Protein AF-A0A0A1PTT8-F1 (afdb_monomer)

Secondary structure (DSSP, 8-state):
-------HHHHHHH-TTTS-HHHHHHHHHIIIII-SSTT-S---HHHHHHSSPPPPHHHHHHHHHTTTTTSPPP-

Foldseek 3Di:
DDDDDDDLVVVLVPPPVPDDPVVNVVVSCCRPPVPPCPPVDDDQVCCVVPVDGDDDVVVVVVVVVVVCPVPDDDD

Mean predicted aligned error: 5.18 Å

pLDDT: mean 92.1, std 9.31, range [47.97, 98.5]

Structure (mmCIF, N/CA/C/O backbone):
data_AF-A0A0A1PTT8-F1
#
_entry.id   AF-A0A0A1PTT8-F1
#
loop_
_atom_site.group_PDB
_atom_site.id
_atom_site.type_symbol
_atom_site.label_atom_id
_atom_site.label_alt_id
_atom_site.label_comp_id
_atom_site.label_asym_id
_atom_site.label_entity_id
_atom_site.label_seq_id
_atom_site.pdbx_PDB_ins_code
_atom_site.Cartn_x
_atom_site.Cartn_y
_atom_site.Cartn_z
_atom_site.occupancy
_atom_site.B_iso_or_equiv
_atom_site.auth_seq_id
_atom_site.auth_comp_id
_atom_site.auth_asym_id
_atom_site.auth_atom_id
_atom_site.pdbx_PDB_model_num
ATOM 1 N N . MET A 1 1 ? 4.876 -17.474 3.595 1.00 66.12 1 MET A N 1
ATOM 2 C CA . MET A 1 1 ? 4.968 -16.607 2.404 1.00 66.12 1 MET A CA 1
ATOM 3 C C . MET A 1 1 ? 6.388 -16.074 2.354 1.00 66.12 1 MET A C 1
ATOM 5 O O . MET A 1 1 ? 6.873 -15.644 3.394 1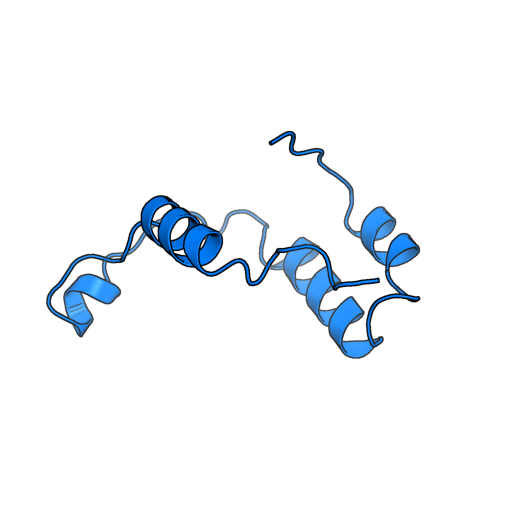.00 66.12 1 MET A O 1
ATOM 9 N N . ARG A 1 2 ? 7.081 -16.204 1.223 1.00 89.19 2 ARG A N 1
ATOM 10 C CA . ARG A 1 2 ? 8.407 -15.609 1.021 1.00 89.19 2 ARG A CA 1
ATOM 11 C C . ARG A 1 2 ? 8.198 -14.349 0.189 1.00 89.19 2 ARG A C 1
ATOM 13 O O . ARG A 1 2 ? 7.490 -14.411 -0.808 1.00 89.19 2 ARG A O 1
ATOM 20 N N . HIS A 1 3 ? 8.745 -13.236 0.653 1.00 86.69 3 HIS A N 1
ATOM 21 C CA . HIS A 1 3 ? 8.826 -11.997 -0.108 1.00 86.69 3 HIS A CA 1
ATOM 22 C C . HIS A 1 3 ? 10.243 -11.890 -0.667 1.00 86.69 3 HIS A C 1
ATOM 24 O O . HIS A 1 3 ? 11.201 -12.147 0.068 1.00 86.69 3 HIS A O 1
ATOM 30 N N . GLU A 1 4 ? 10.358 -11.538 -1.942 1.00 92.19 4 GLU A N 1
ATOM 31 C CA . GLU A 1 4 ? 11.626 -11.264 -2.613 1.00 92.19 4 GLU A CA 1
ATOM 32 C C . GLU A 1 4 ? 11.543 -9.867 -3.219 1.00 92.19 4 GLU A C 1
ATOM 34 O O . GLU A 1 4 ? 10.572 -9.535 -3.896 1.00 92.19 4 GLU A O 1
ATOM 39 N N . GLU A 1 5 ? 12.536 -9.040 -2.909 1.00 90.50 5 GLU A N 1
ATOM 40 C CA . GLU A 1 5 ? 12.618 -7.668 -3.395 1.00 90.50 5 GLU A CA 1
ATOM 41 C C . GLU A 1 5 ? 13.159 -7.651 -4.829 1.00 90.50 5 GLU A C 1
ATOM 43 O O . GLU A 1 5 ? 14.066 -8.412 -5.170 1.00 90.50 5 GLU A O 1
ATOM 48 N N . THR A 1 6 ? 12.602 -6.779 -5.666 1.00 93.19 6 THR A N 1
ATOM 49 C CA . THR A 1 6 ? 13.015 -6.576 -7.059 1.00 93.19 6 THR A CA 1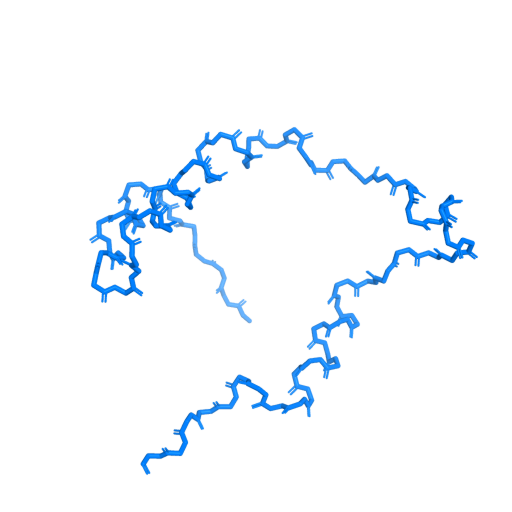
ATOM 50 C C . THR A 1 6 ? 13.013 -5.086 -7.386 1.00 93.19 6 THR A C 1
ATOM 52 O O . THR A 1 6 ? 12.329 -4.307 -6.719 1.00 93.19 6 THR A O 1
ATOM 55 N N . SER A 1 7 ? 13.767 -4.672 -8.406 1.00 93.69 7 SER A N 1
ATOM 56 C CA . SER A 1 7 ? 13.752 -3.283 -8.868 1.00 93.69 7 SER A CA 1
ATOM 57 C C . SER A 1 7 ? 12.491 -2.972 -9.680 1.00 93.69 7 SER A C 1
ATOM 59 O O . SER A 1 7 ? 11.872 -3.863 -10.268 1.00 93.69 7 SER A O 1
ATOM 61 N N . ALA A 1 8 ? 12.135 -1.686 -9.750 1.00 92.81 8 ALA A N 1
ATOM 62 C CA . ALA A 1 8 ? 11.051 -1.218 -10.609 1.00 92.81 8 ALA A CA 1
ATOM 63 C C . ALA A 1 8 ? 11.323 -1.535 -12.091 1.00 92.81 8 ALA A C 1
ATOM 65 O O . ALA A 1 8 ? 10.413 -1.980 -12.780 1.00 92.81 8 ALA A O 1
ATOM 66 N N . ASP A 1 9 ? 12.570 -1.405 -12.552 1.00 94.06 9 ASP A N 1
ATOM 67 C CA . ASP A 1 9 ? 12.954 -1.739 -13.932 1.00 94.06 9 ASP A CA 1
ATOM 68 C C . ASP A 1 9 ? 12.747 -3.228 -14.235 1.00 94.06 9 ASP A C 1
ATOM 70 O O . ASP A 1 9 ? 12.137 -3.586 -15.237 1.00 94.06 9 ASP A O 1
ATOM 74 N N . ALA A 1 10 ? 13.159 -4.112 -13.319 1.00 95.62 10 ALA A N 1
ATOM 75 C CA . ALA A 1 10 ? 12.952 -5.548 -13.489 1.00 95.62 10 ALA A CA 1
ATOM 76 C C . ALA A 1 10 ? 11.458 -5.919 -13.510 1.00 95.62 10 ALA A C 1
ATOM 78 O O . ALA A 1 10 ? 11.058 -6.853 -14.203 1.00 95.62 10 ALA A O 1
ATOM 79 N N . PHE A 1 11 ? 10.618 -5.187 -12.769 1.00 94.50 11 PHE A N 1
ATOM 80 C CA . PHE A 1 11 ? 9.165 -5.319 -12.870 1.00 94.50 11 PHE A CA 1
ATOM 81 C C . PHE A 1 11 ? 8.637 -4.792 -14.215 1.00 94.50 11 PHE A C 1
ATOM 83 O O . PHE A 1 11 ? 7.812 -5.456 -14.841 1.00 94.50 11 PHE A O 1
ATOM 90 N N . ALA A 1 12 ? 9.127 -3.636 -14.678 1.00 94.94 12 ALA A N 1
ATOM 91 C CA . ALA A 1 12 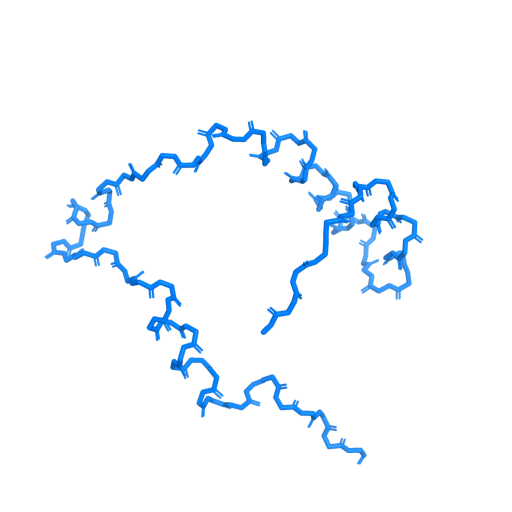? 8.733 -3.017 -15.944 1.00 94.94 12 ALA A CA 1
ATOM 92 C C . ALA A 1 12 ? 8.992 -3.934 -17.144 1.00 94.94 12 ALA A C 1
ATOM 94 O O . ALA A 1 12 ? 8.151 -4.019 -18.034 1.00 94.94 12 ALA A O 1
ATOM 95 N N . ASP A 1 13 ? 10.111 -4.657 -17.130 1.00 96.31 13 ASP A N 1
ATOM 96 C CA . ASP A 1 13 ? 10.490 -5.580 -18.199 1.00 96.31 13 ASP A CA 1
ATOM 97 C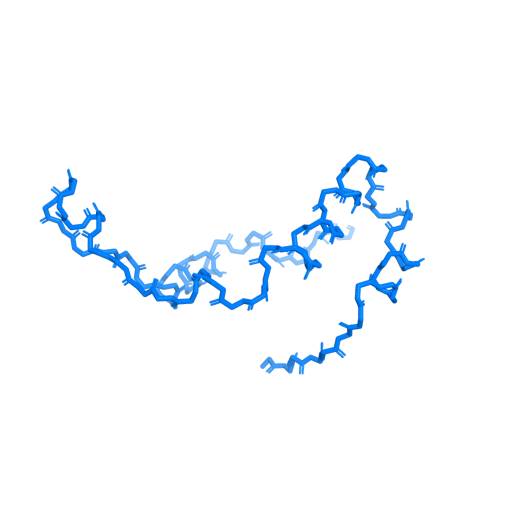 C . ASP A 1 13 ? 9.613 -6.844 -18.229 1.00 96.31 13 ASP A C 1
ATOM 99 O O . ASP A 1 13 ? 9.347 -7.399 -19.294 1.00 96.31 13 ASP A O 1
ATOM 103 N N . ALA A 1 14 ? 9.150 -7.315 -17.066 1.00 95.75 14 ALA A N 1
ATOM 104 C CA . ALA A 1 14 ? 8.452 -8.597 -16.938 1.00 95.75 14 ALA A CA 1
ATOM 105 C C . ALA A 1 14 ? 6.930 -8.522 -17.162 1.00 95.75 14 ALA A C 1
ATOM 107 O O . ALA A 1 14 ? 6.287 -9.546 -17.385 1.00 95.75 14 ALA A O 1
ATOM 108 N N . MET A 1 15 ? 6.331 -7.337 -17.048 1.00 96.44 15 MET A N 1
ATOM 109 C CA . MET A 1 15 ? 4.875 -7.149 -17.019 1.00 96.44 15 MET A CA 1
ATOM 110 C C . MET A 1 15 ? 4.152 -6.716 -18.316 1.00 96.44 15 MET A C 1
ATOM 112 O O . MET A 1 15 ? 2.918 -6.783 -18.294 1.00 96.44 15 MET A O 1
ATOM 116 N N . PRO A 1 16 ? 4.791 -6.319 -19.442 1.00 96.06 16 PRO A N 1
ATOM 117 C CA . PRO A 1 16 ? 4.065 -5.829 -20.623 1.00 96.06 16 PRO A CA 1
ATOM 118 C C . PRO A 1 16 ? 3.060 -6.822 -21.226 1.00 96.06 16 PRO A C 1
ATOM 120 O O . PRO A 1 16 ? 2.055 -6.412 -21.795 1.00 96.06 16 PRO A O 1
ATOM 123 N N . GLU A 1 17 ? 3.289 -8.133 -21.088 1.00 96.88 17 GLU A N 1
ATOM 124 C CA . GLU A 1 17 ? 2.353 -9.166 -21.569 1.00 96.88 17 GLU A CA 1
ATOM 125 C C . GLU A 1 17 ? 1.154 -9.396 -20.630 1.00 96.88 17 GLU A C 1
ATOM 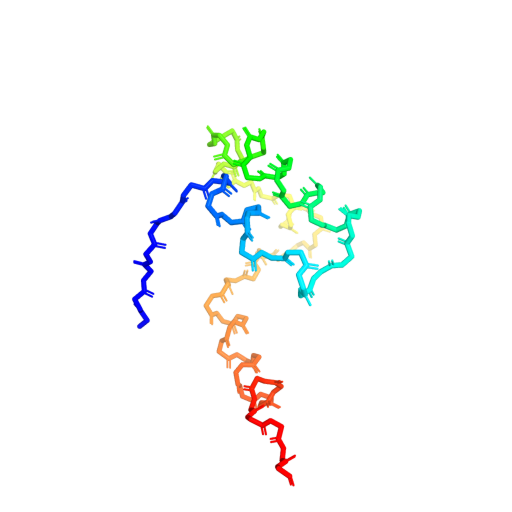127 O O . GLU A 1 17 ? 0.198 -10.091 -20.981 1.00 96.88 17 GLU A O 1
ATOM 132 N N . HIS A 1 18 ? 1.197 -8.840 -19.419 1.00 95.69 18 HIS A N 1
ATOM 133 C CA . HIS A 1 18 ? 0.216 -9.090 -18.363 1.00 95.69 18 HIS A CA 1
ATOM 134 C C . HIS A 1 18 ? -0.655 -7.877 -18.044 1.00 95.69 18 HIS A C 1
ATOM 136 O O . HIS A 1 18 ? -1.721 -8.042 -17.446 1.00 95.69 18 HIS A O 1
ATOM 142 N N . LEU A 1 19 ? -0.217 -6.677 -18.427 1.00 96.62 19 LEU A N 1
ATOM 143 C CA . LEU A 1 19 ? -0.861 -5.423 -18.064 1.00 96.62 19 LEU A CA 1
ATOM 144 C C . LEU A 1 19 ? -1.002 -4.496 -19.274 1.00 96.62 19 LEU A C 1
ATOM 146 O O . LEU A 1 19 ? -0.093 -4.413 -20.097 1.00 96.62 19 LEU A O 1
ATOM 150 N N . PRO A 1 20 ? -2.109 -3.742 -19.355 1.00 97.69 20 PRO A N 1
ATOM 151 C CA . PRO A 1 20 ? -2.183 -2.567 -20.210 1.00 97.69 20 PRO A CA 1
ATOM 152 C C . PRO A 1 20 ? -1.047 -1.575 -19.910 1.00 97.69 20 PRO A C 1
ATOM 154 O O . PRO A 1 20 ? -0.618 -1.436 -18.762 1.00 97.69 20 PRO A O 1
ATOM 157 N N . GLU A 1 21 ? -0.577 -0.874 -20.942 1.00 96.62 21 GLU A N 1
ATOM 158 C CA . GLU A 1 21 ? 0.558 0.057 -20.857 1.00 96.62 21 GLU A CA 1
ATOM 159 C C . GLU A 1 21 ? 0.344 1.167 -19.817 1.00 96.62 21 GLU A C 1
ATOM 161 O O . GLU A 1 21 ? 1.244 1.482 -19.042 1.00 96.62 21 GLU A O 1
ATOM 166 N N . ASP A 1 22 ? -0.864 1.724 -19.753 1.00 97.12 22 ASP A N 1
ATOM 167 C CA . ASP A 1 22 ? -1.244 2.769 -18.802 1.00 97.12 22 ASP A CA 1
ATOM 168 C C . ASP A 1 22 ? -1.210 2.274 -17.349 1.00 97.12 22 ASP A C 1
ATOM 170 O O . ASP A 1 22 ? -0.735 2.977 -16.454 1.00 97.12 22 ASP A O 1
ATOM 174 N N . VAL A 1 23 ? -1.651 1.038 -17.114 1.00 97.38 23 VAL A N 1
ATOM 175 C CA . VAL A 1 23 ? -1.576 0.394 -15.798 1.00 97.38 23 VAL A CA 1
ATOM 176 C C . VAL A 1 23 ? -0.124 0.119 -15.412 1.00 97.38 23 VAL A C 1
ATOM 178 O O . VAL A 1 23 ? 0.255 0.363 -14.267 1.00 97.38 23 VAL A O 1
ATOM 181 N N . LEU A 1 24 ? 0.701 -0.360 -16.348 1.00 97.06 24 LEU A N 1
ATOM 182 C CA . LEU A 1 24 ? 2.124 -0.578 -16.096 1.00 97.06 24 LEU A CA 1
ATOM 183 C C . LEU A 1 24 ? 2.823 0.737 -15.730 1.00 97.06 24 LEU A C 1
ATOM 185 O O . LEU A 1 24 ? 3.522 0.789 -14.719 1.00 97.06 24 LEU A O 1
ATOM 189 N N . ALA A 1 25 ? 2.576 1.809 -16.487 1.00 95.12 25 ALA A N 1
ATOM 190 C CA . ALA A 1 25 ? 3.128 3.132 -16.208 1.00 95.12 25 ALA A CA 1
ATOM 191 C C . ALA A 1 25 ? 2.746 3.634 -14.803 1.00 95.12 25 ALA A C 1
ATOM 193 O O . ALA A 1 25 ? 3.617 4.080 -14.054 1.00 95.12 25 ALA A O 1
ATOM 194 N N . LEU A 1 26 ? 1.476 3.481 -14.408 1.00 95.75 26 LEU A N 1
ATOM 195 C CA . LEU A 1 26 ? 1.008 3.830 -13.063 1.00 95.75 26 LEU A CA 1
ATOM 196 C C . LEU A 1 26 ? 1.741 3.037 -11.969 1.00 95.75 26 LEU A C 1
ATOM 198 O O . LEU A 1 26 ? 2.128 3.605 -10.950 1.00 95.75 26 LEU A O 1
ATOM 202 N N . LEU A 1 27 ? 1.937 1.728 -12.148 1.00 96.00 27 LEU A N 1
ATOM 203 C CA . LEU A 1 27 ? 2.634 0.906 -11.152 1.00 96.00 27 LEU A CA 1
ATOM 204 C C . LEU A 1 27 ? 4.100 1.321 -10.989 1.00 96.00 27 LEU A C 1
ATOM 206 O O . LEU A 1 27 ? 4.584 1.398 -9.860 1.00 96.00 27 LEU A O 1
ATOM 210 N N . ILE A 1 28 ? 4.788 1.642 -12.088 1.00 95.12 28 ILE A N 1
ATOM 211 C CA . ILE A 1 28 ? 6.164 2.151 -12.033 1.00 95.12 28 ILE A CA 1
ATOM 212 C C . ILE A 1 28 ? 6.231 3.485 -11.287 1.00 95.12 28 ILE A C 1
ATOM 214 O O . ILE A 1 28 ? 7.119 3.668 -10.449 1.00 95.12 28 ILE A O 1
ATOM 218 N N . GLU A 1 29 ? 5.275 4.389 -11.507 1.00 94.38 29 GLU A N 1
ATOM 219 C CA . GLU A 1 29 ? 5.180 5.633 -10.736 1.00 94.38 29 GLU A CA 1
ATOM 220 C C . GLU A 1 29 ? 4.964 5.354 -9.240 1.00 94.38 29 GLU A C 1
ATOM 222 O O . GLU A 1 29 ? 5.681 5.896 -8.396 1.00 94.38 29 GLU A O 1
ATOM 227 N N . LEU A 1 30 ? 4.035 4.458 -8.887 1.00 93.88 30 LEU A N 1
ATOM 228 C CA . LEU A 1 30 ? 3.794 4.093 -7.489 1.00 93.88 30 LEU A CA 1
ATOM 229 C C . LEU A 1 30 ? 5.068 3.564 -6.813 1.00 93.88 30 LEU A C 1
ATOM 231 O O . LEU A 1 30 ? 5.401 4.004 -5.711 1.00 93.88 30 LEU A O 1
ATOM 235 N N . PHE A 1 31 ? 5.806 2.668 -7.470 1.00 92.69 31 PHE A N 1
ATOM 236 C CA . PHE A 1 31 ? 7.014 2.069 -6.898 1.00 92.69 31 PHE A CA 1
ATOM 237 C C . PHE A 1 31 ? 8.174 3.054 -6.759 1.00 92.69 31 PHE A C 1
ATOM 239 O O . PHE A 1 31 ? 8.903 2.989 -5.772 1.00 92.69 31 PHE A O 1
ATOM 246 N N . THR A 1 32 ? 8.345 3.967 -7.714 1.00 91.44 32 THR A N 1
ATOM 247 C CA . THR A 1 32 ? 9.511 4.866 -7.751 1.00 91.44 32 THR A CA 1
ATOM 248 C C . THR A 1 32 ? 9.284 6.198 -7.043 1.00 91.44 32 THR A C 1
ATOM 250 O O . THR A 1 32 ? 10.245 6.807 -6.577 1.00 91.44 32 THR A O 1
ATOM 253 N N . VAL A 1 33 ? 8.031 6.647 -6.925 1.00 90.94 33 VAL A N 1
ATOM 254 C CA . VAL A 1 33 ? 7.690 7.969 -6.375 1.00 90.94 33 VAL A CA 1
ATOM 255 C C . VAL A 1 33 ? 6.938 7.869 -5.049 1.00 90.94 33 VAL A C 1
ATOM 257 O O . VAL A 1 33 ? 7.183 8.661 -4.138 1.00 90.94 33 VAL A O 1
ATOM 260 N N . VAL A 1 34 ? 5.997 6.930 -4.915 1.00 90.25 34 VAL A N 1
ATOM 261 C CA . VAL A 1 34 ? 5.067 6.897 -3.767 1.00 90.25 34 VAL A CA 1
ATOM 262 C C . VAL A 1 34 ? 5.583 6.034 -2.614 1.00 90.25 34 VAL A C 1
ATOM 264 O O . VAL A 1 34 ? 5.311 6.340 -1.449 1.00 90.25 34 VAL A O 1
ATOM 267 N N . LEU A 1 35 ? 6.350 4.983 -2.906 1.00 88.81 35 LEU A N 1
ATOM 268 C CA . LEU A 1 35 ? 6.892 4.054 -1.907 1.00 88.81 35 LEU A CA 1
ATOM 269 C C . LEU A 1 35 ? 8.260 4.473 -1.337 1.00 88.81 35 LEU A C 1
ATOM 271 O O . LEU A 1 35 ? 9.013 3.640 -0.843 1.00 88.81 35 LEU A O 1
ATOM 275 N N . ASP A 1 36 ? 8.563 5.770 -1.323 1.00 88.81 36 ASP A N 1
ATOM 276 C CA . ASP A 1 36 ? 9.810 6.329 -0.772 1.00 88.81 36 ASP A CA 1
ATOM 277 C C . ASP A 1 36 ? 9.839 6.439 0.768 1.00 88.81 36 ASP A C 1
ATOM 279 O O . ASP A 1 36 ? 10.758 7.012 1.355 1.00 88.81 36 ASP A O 1
ATOM 283 N N . GLY A 1 37 ? 8.817 5.906 1.440 1.00 89.81 37 GLY A N 1
ATOM 284 C CA . GLY A 1 37 ? 8.694 5.909 2.894 1.00 89.81 37 GLY A CA 1
ATOM 285 C C . GLY A 1 37 ? 7.892 7.078 3.474 1.00 89.81 37 GLY A C 1
ATOM 286 O O . GLY A 1 37 ? 7.511 7.014 4.641 1.00 89.81 37 GLY A O 1
ATOM 287 N N . ARG A 1 38 ? 7.530 8.112 2.700 1.00 93.06 38 ARG A N 1
ATOM 288 C CA . ARG A 1 38 ? 6.731 9.244 3.224 1.00 93.06 38 ARG A CA 1
ATOM 289 C C . ARG A 1 38 ? 5.333 8.853 3.718 1.00 93.06 38 ARG A C 1
ATOM 291 O O . ARG A 1 38 ? 4.743 9.585 4.506 1.00 93.06 38 ARG A O 1
ATOM 298 N N . ASN A 1 39 ? 4.823 7.701 3.285 1.00 89.38 39 ASN A N 1
ATOM 299 C CA . ASN A 1 39 ? 3.470 7.217 3.577 1.00 89.38 39 ASN A CA 1
ATOM 300 C C . ASN A 1 39 ? 3.408 6.143 4.683 1.00 89.38 39 ASN A C 1
ATOM 302 O O . ASN A 1 39 ? 2.375 5.502 4.853 1.00 89.38 39 ASN A O 1
ATOM 306 N N . VAL A 1 40 ? 4.500 5.900 5.422 1.00 93.19 40 VAL A N 1
ATOM 307 C CA . VAL A 1 40 ? 4.562 4.794 6.405 1.00 93.19 40 VAL A CA 1
ATOM 308 C C . VAL A 1 40 ? 3.894 5.111 7.741 1.00 93.19 40 VAL A C 1
ATOM 310 O O . VAL A 1 40 ? 3.509 4.196 8.468 1.00 93.19 40 VAL A O 1
ATOM 313 N N . ALA A 1 41 ? 3.797 6.392 8.100 1.00 93.81 41 ALA A N 1
ATOM 314 C CA . ALA A 1 41 ? 3.243 6.799 9.382 1.00 93.81 41 ALA A CA 1
ATOM 315 C C . ALA A 1 41 ? 1.727 6.562 9.411 1.00 93.81 41 ALA A C 1
ATOM 317 O O . ALA A 1 41 ? 0.993 6.991 8.522 1.00 93.81 41 ALA A O 1
ATOM 318 N N . THR A 1 42 ? 1.254 5.896 10.461 1.00 94.88 42 THR A N 1
ATOM 319 C CA . THR A 1 42 ? -0.176 5.663 10.678 1.00 94.88 42 THR A CA 1
ATOM 320 C C . THR A 1 42 ? -0.892 6.943 11.109 1.00 94.88 42 THR A C 1
ATOM 322 O O . T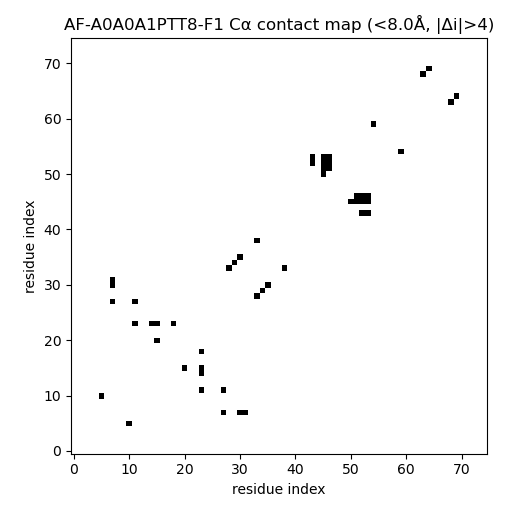HR A 1 42 ? -0.299 7.797 11.768 1.00 94.88 42 THR A O 1
ATOM 325 N N . ALA A 1 43 ? -2.190 7.036 10.813 1.00 94.88 43 ALA A N 1
ATOM 326 C CA . ALA A 1 43 ? -3.055 8.143 11.217 1.00 94.88 43 ALA A CA 1
ATOM 327 C C . ALA A 1 43 ? -4.418 7.637 11.725 1.00 94.88 43 ALA A C 1
ATOM 329 O O . ALA A 1 43 ? -4.836 6.526 11.399 1.00 94.88 43 ALA A O 1
ATOM 330 N N . ASN A 1 44 ? -5.134 8.479 12.477 1.00 97.06 44 ASN A N 1
ATOM 331 C CA . ASN A 1 44 ? -6.391 8.118 13.151 1.00 97.06 44 ASN A CA 1
ATOM 332 C C . ASN A 1 44 ? -7.656 8.501 12.365 1.00 97.06 44 ASN A C 1
ATOM 334 O O . ASN A 1 44 ? -8.764 8.362 12.876 1.00 97.06 44 ASN A O 1
ATOM 338 N N . GLY A 1 45 ? -7.520 8.946 11.111 1.00 97.38 45 GLY A N 1
ATOM 339 C CA . GLY A 1 45 ? -8.635 9.511 10.339 1.00 97.38 45 GLY A CA 1
ATOM 340 C C . GLY A 1 45 ? -9.847 8.581 10.179 1.00 97.38 45 GLY A C 1
ATOM 341 O O . GLY A 1 45 ? -10.974 9.055 10.089 1.00 97.38 45 GLY A O 1
ATOM 342 N N . VAL A 1 46 ? -9.655 7.254 10.192 1.00 97.69 46 VAL A N 1
ATOM 343 C CA . VAL A 1 46 ? -10.777 6.293 10.165 1.00 97.69 46 VAL A CA 1
ATOM 344 C C . VAL A 1 46 ? -11.598 6.352 11.453 1.00 97.69 46 VAL A C 1
ATOM 346 O O . VAL A 1 46 ? -12.826 6.345 11.394 1.00 97.69 46 VAL A O 1
ATOM 349 N N . GLU A 1 47 ? -10.929 6.418 12.603 1.00 98.12 47 GLU A N 1
ATOM 350 C CA . GLU A 1 47 ? -11.589 6.514 13.905 1.00 98.12 47 GLU A CA 1
ATOM 351 C C . GLU A 1 47 ? -12.308 7.850 14.056 1.00 98.12 47 GLU A C 1
ATOM 353 O O . GLU A 1 47 ? -13.473 7.872 14.444 1.00 98.12 47 GLU A O 1
ATOM 358 N N . GLU A 1 48 ? -11.659 8.940 13.649 1.00 98.50 48 GLU A N 1
ATOM 359 C CA . GLU A 1 48 ? -12.242 10.283 13.661 1.00 98.50 48 GLU A CA 1
ATOM 360 C C . GLU A 1 48 ? -13.492 10.382 12.774 1.00 98.50 48 GLU A C 1
ATOM 362 O O . GLU A 1 48 ? -14.493 10.971 13.178 1.00 98.50 48 GLU A O 1
ATOM 367 N N . ALA A 1 49 ? -13.466 9.784 11.578 1.00 98.31 49 ALA A N 1
ATOM 368 C CA . ALA A 1 49 ? -14.579 9.860 10.635 1.00 98.31 49 ALA A CA 1
ATOM 369 C C . ALA A 1 49 ? -15.738 8.905 10.970 1.00 98.31 49 ALA A C 1
ATOM 371 O O . ALA A 1 49 ? -16.892 9.228 10.690 1.00 98.31 49 ALA A O 1
ATOM 372 N N . LEU A 1 50 ? -15.448 7.714 11.512 1.00 98.06 50 LEU A N 1
ATOM 373 C CA . LEU A 1 50 ? -16.425 6.619 11.627 1.00 98.06 50 LEU A CA 1
ATOM 374 C C . LEU A 1 50 ? -16.717 6.170 13.068 1.00 98.06 50 LEU A C 1
ATOM 376 O O . LEU A 1 50 ? -17.567 5.300 13.258 1.00 98.06 50 LEU A O 1
ATOM 380 N N . GLY A 1 51 ? -16.017 6.701 14.075 1.00 98.12 51 GLY A N 1
ATOM 381 C CA . GLY A 1 51 ? -16.197 6.332 15.486 1.00 98.12 51 GLY A CA 1
ATOM 382 C C . GLY A 1 51 ? -15.766 4.900 15.830 1.00 98.12 51 GLY A C 1
ATOM 383 O O . GLY A 1 51 ? -16.208 4.344 16.834 1.00 98.12 51 GLY A O 1
ATOM 384 N N . ARG A 1 52 ? -14.942 4.270 14.983 1.00 97.62 52 ARG A N 1
ATOM 385 C CA . ARG A 1 52 ? -14.388 2.923 15.192 1.00 97.62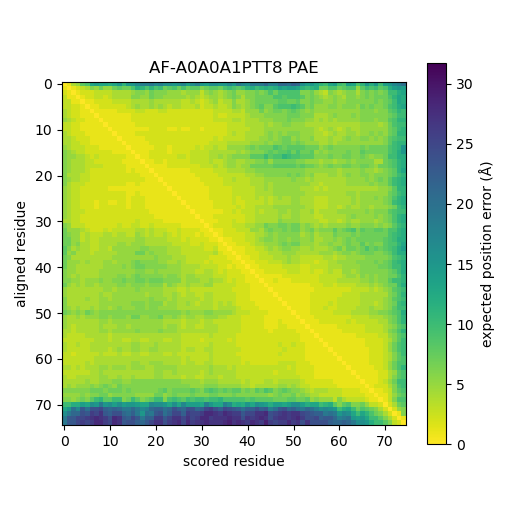 52 ARG A CA 1
ATOM 386 C C . ARG A 1 52 ? -12.965 2.826 14.633 1.00 97.62 52 ARG A C 1
ATOM 388 O O . ARG A 1 52 ? -12.678 3.493 13.640 1.00 97.62 52 ARG A O 1
ATOM 395 N N . PRO A 1 53 ? -12.100 1.947 15.164 1.00 96.38 53 PRO A N 1
ATOM 396 C CA . PRO A 1 53 ? -10.741 1.802 14.653 1.00 96.38 53 PRO A CA 1
ATOM 397 C C . PRO A 1 53 ? -10.707 1.320 13.193 1.00 96.38 53 PRO A C 1
ATOM 399 O O . PRO A 1 53 ? -11.634 0.657 12.697 1.00 96.38 53 PRO A O 1
ATOM 402 N N . ALA A 1 54 ? -9.597 1.623 12.513 1.00 97.25 54 ALA A N 1
ATOM 403 C CA . ALA A 1 54 ? -9.268 1.015 11.230 1.00 97.25 54 ALA A CA 1
ATOM 404 C C . ALA A 1 54 ? -9.202 -0.513 11.366 1.00 97.25 54 ALA A C 1
ATOM 406 O O . ALA A 1 54 ? -8.754 -1.053 12.377 1.00 97.25 54 ALA A O 1
ATOM 407 N N . ARG A 1 55 ? -9.678 -1.219 10.338 1.00 96.25 55 ARG A N 1
ATOM 408 C CA . ARG A 1 55 ? -9.620 -2.682 10.307 1.00 96.25 55 ARG A CA 1
ATOM 409 C C . ARG A 1 55 ? -8.168 -3.125 10.124 1.00 96.25 55 ARG A C 1
ATOM 411 O O . ARG A 1 55 ? -7.495 -2.622 9.229 1.00 96.25 55 ARG A O 1
ATOM 418 N N . ASP A 1 56 ? -7.722 -4.102 10.909 1.00 96.31 56 ASP A N 1
ATOM 419 C CA . ASP A 1 56 ? -6.400 -4.704 10.732 1.00 96.31 56 ASP A CA 1
ATOM 420 C C . ASP A 1 56 ? -6.328 -5.489 9.411 1.00 96.31 56 ASP A C 1
ATOM 422 O O . ASP A 1 56 ? -7.237 -6.253 9.059 1.00 96.31 56 AS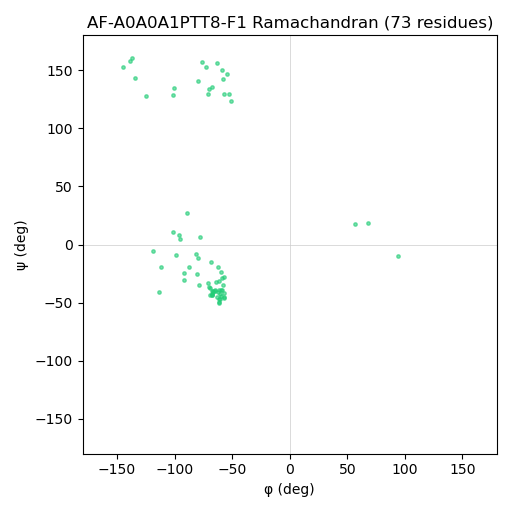P A O 1
ATOM 426 N N . PHE A 1 57 ? -5.228 -5.322 8.674 1.00 96.06 57 PHE A N 1
ATOM 427 C CA . PHE A 1 57 ? -5.033 -5.991 7.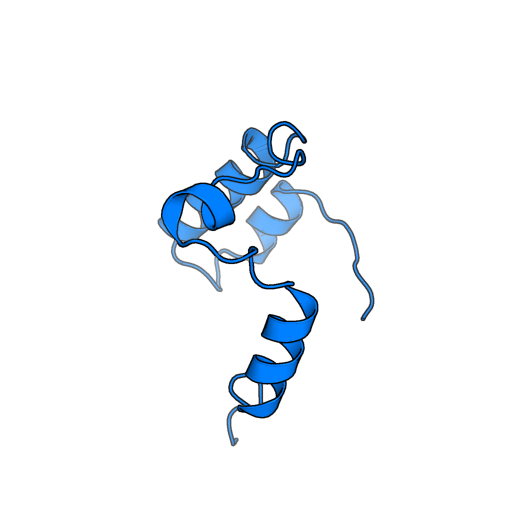389 1.00 96.06 57 PHE A CA 1
ATOM 428 C C . PHE A 1 57 ? -5.017 -7.523 7.514 1.00 96.06 57 PHE A C 1
ATOM 430 O O . PHE A 1 57 ? -5.480 -8.212 6.609 1.00 96.06 57 PHE A O 1
ATOM 437 N N . ARG A 1 58 ? -4.551 -8.083 8.638 1.00 96.44 58 ARG A N 1
ATOM 438 C CA . ARG A 1 58 ? -4.533 -9.537 8.880 1.00 96.44 58 ARG A CA 1
ATOM 439 C C . ARG A 1 58 ? -5.941 -10.100 8.998 1.00 96.44 58 ARG A C 1
ATOM 441 O O . ARG A 1 58 ? -6.209 -11.177 8.469 1.00 96.44 58 ARG A O 1
ATOM 448 N N . ASP A 1 59 ? -6.840 -9.373 9.655 1.00 97.31 59 ASP A N 1
ATOM 449 C CA . ASP A 1 59 ? -8.240 -9.780 9.767 1.00 97.31 59 ASP A CA 1
ATOM 450 C C . ASP A 1 59 ? -8.950 -9.663 8.422 1.00 97.31 59 ASP A C 1
ATOM 452 O O . ASP A 1 59 ? -9.779 -10.501 8.083 1.00 97.31 59 ASP A O 1
ATOM 456 N N . TRP A 1 60 ? -8.622 -8.647 7.620 1.00 96.25 60 TRP A N 1
ATOM 457 C CA . TRP A 1 60 ? -9.078 -8.578 6.230 1.00 96.25 60 TRP A CA 1
ATOM 458 C C . TRP A 1 60 ? -8.575 -9.758 5.392 1.00 96.25 60 TRP A C 1
ATOM 460 O O . TRP A 1 60 ? -9.380 -10.445 4.766 1.00 96.25 60 TRP A O 1
ATOM 470 N N . ALA A 1 61 ? -7.274 -10.045 5.429 1.00 95.00 61 ALA A N 1
ATOM 471 C CA . ALA A 1 61 ? -6.673 -11.118 4.645 1.00 95.00 61 ALA A CA 1
ATOM 472 C C . ALA A 1 61 ? -7.248 -12.496 5.014 1.00 95.00 61 ALA A C 1
ATOM 474 O O . ALA A 1 61 ? -7.498 -13.308 4.123 1.00 95.00 61 ALA A O 1
ATOM 475 N N . ARG A 1 62 ? -7.503 -12.750 6.308 1.00 94.75 62 ARG A N 1
ATOM 476 C CA . ARG A 1 62 ? -8.133 -13.990 6.788 1.00 94.75 62 ARG A CA 1
ATOM 477 C C . ARG A 1 62 ? -9.540 -14.169 6.217 1.00 94.75 62 ARG A C 1
ATOM 479 O O . ARG A 1 62 ? -9.839 -15.236 5.687 1.00 94.75 62 ARG A O 1
ATOM 486 N N . ASP A 1 63 ? -10.372 -13.134 6.296 1.00 95.94 63 ASP A N 1
ATOM 487 C CA . ASP A 1 63 ? -11.752 -13.198 5.809 1.00 95.94 63 ASP A CA 1
ATOM 488 C C . ASP A 1 63 ? -11.808 -13.358 4.287 1.00 95.94 63 ASP A C 1
ATOM 490 O O . ASP A 1 63 ? -12.591 -14.156 3.779 1.00 95.94 63 ASP A O 1
ATOM 494 N N . VAL A 1 64 ? -10.951 -12.645 3.546 1.00 95.25 64 VAL A N 1
ATOM 495 C CA . VAL A 1 64 ? -10.914 -12.749 2.080 1.00 95.25 64 VAL A CA 1
ATOM 496 C C . VAL A 1 64 ? -10.410 -14.119 1.637 1.00 95.25 64 VAL A C 1
ATOM 498 O O . VAL A 1 64 ? -10.970 -14.693 0.704 1.00 95.25 64 VAL A O 1
ATOM 501 N N . ALA A 1 65 ? -9.406 -14.687 2.307 1.00 93.44 65 ALA A N 1
ATOM 502 C CA . ALA A 1 65 ? -8.926 -16.034 2.000 1.00 93.44 65 ALA A CA 1
ATOM 503 C C . ALA A 1 65 ? -10.037 -17.092 2.125 1.00 93.44 65 ALA A C 1
ATOM 505 O O . ALA A 1 65 ? -10.091 -18.013 1.313 1.00 93.44 65 ALA A O 1
ATOM 506 N N . ALA A 1 66 ? -10.958 -16.926 3.080 1.00 94.69 66 ALA A N 1
ATOM 507 C CA . ALA A 1 66 ? -12.097 -17.823 3.265 1.00 94.69 66 ALA A CA 1
ATOM 508 C C . ALA A 1 66 ? -13.138 -17.758 2.129 1.00 94.69 66 ALA A C 1
ATOM 510 O O . ALA A 1 66 ? -13.973 -18.650 2.028 1.00 94.69 66 ALA A O 1
ATOM 511 N N . THR A 1 67 ? -13.097 -16.733 1.269 1.00 95.06 67 THR A N 1
ATOM 512 C CA . THR A 1 67 ? -13.999 -16.625 0.106 1.00 95.06 67 THR A CA 1
ATOM 513 C C . THR A 1 67 ? -13.539 -17.448 -1.096 1.00 95.06 67 THR A C 1
ATOM 515 O O . THR A 1 67 ? -14.258 -17.519 -2.087 1.00 95.06 67 THR A O 1
ATOM 518 N N . GLU A 1 68 ? -12.329 -18.016 -1.046 1.00 91.56 68 GLU A N 1
ATOM 519 C CA . GLU A 1 68 ? -11.708 -18.755 -2.154 1.00 91.56 68 GLU A CA 1
ATOM 520 C C . GLU A 1 68 ? -11.584 -17.956 -3.467 1.00 91.56 68 GLU A C 1
ATOM 522 O O . GLU A 1 68 ? -11.321 -18.533 -4.518 1.00 91.56 68 GLU A O 1
ATOM 527 N N . VAL A 1 69 ? -11.682 -16.619 -3.428 1.00 92.31 69 VAL A N 1
ATOM 528 C CA . VAL A 1 69 ? -11.531 -15.755 -4.620 1.00 92.31 69 VAL A CA 1
ATOM 529 C C . VAL A 1 69 ? -10.158 -15.903 -5.294 1.00 92.31 69 VAL A C 1
ATOM 531 O O . VAL A 1 69 ? -10.012 -15.664 -6.489 1.00 92.31 69 VAL A O 1
ATOM 534 N N . TRP A 1 70 ? -9.156 -16.344 -4.529 1.00 84.88 70 TRP A N 1
ATOM 535 C CA . TRP A 1 70 ? -7.797 -16.651 -4.989 1.00 84.88 70 TRP A CA 1
ATOM 536 C C . TRP A 1 70 ? -7.584 -18.137 -5.314 1.00 84.88 70 TRP A C 1
ATOM 538 O O . TRP A 1 70 ? -6.459 -18.560 -5.586 1.00 84.88 70 TRP A O 1
ATOM 548 N N . GLY A 1 71 ? -8.640 -18.949 -5.238 1.00 81.06 71 GLY A N 1
ATOM 549 C CA . GLY A 1 71 ? -8.620 -20.349 -5.635 1.00 81.06 71 GLY A CA 1
ATOM 550 C C . GLY A 1 71 ? -8.231 -20.492 -7.105 1.00 81.06 71 GLY A C 1
ATOM 551 O O . GLY A 1 71 ? -8.482 -19.611 -7.930 1.00 81.06 71 GLY A O 1
ATOM 552 N N . LYS A 1 72 ? -7.584 -21.611 -7.453 1.00 68.06 72 LYS A N 1
ATOM 553 C CA . LYS A 1 72 ? -7.233 -21.890 -8.850 1.00 68.06 72 LYS A CA 1
ATOM 554 C C . LYS A 1 72 ? -8.504 -21.874 -9.694 1.00 68.06 72 LYS A C 1
ATOM 556 O O . LYS A 1 72 ? -9.468 -22.568 -9.379 1.00 68.06 72 LYS A O 1
ATOM 561 N N . ARG A 1 73 ? -8.469 -21.128 -10.796 1.00 63.34 73 ARG A N 1
ATOM 562 C CA . ARG A 1 73 ? -9.472 -21.219 -11.857 1.00 63.34 73 ARG A CA 1
ATOM 563 C C . ARG A 1 73 ? -9.611 -22.698 -12.249 1.00 63.34 73 ARG A C 1
ATOM 565 O O . ARG A 1 73 ? -8.598 -23.338 -12.538 1.00 63.34 73 ARG A O 1
ATOM 572 N N . ALA A 1 74 ? -10.828 -23.245 -12.180 1.00 55.44 74 ALA A N 1
ATOM 573 C CA . ALA A 1 74 ? -11.101 -24.598 -12.661 1.00 55.44 74 ALA A CA 1
ATOM 574 C C . ALA A 1 74 ? -10.607 -24.709 -14.113 1.00 55.44 74 ALA A C 1
ATOM 576 O O . ALA A 1 74 ? -10.848 -23.802 -14.914 1.00 55.44 74 ALA A O 1
ATOM 577 N N . THR A 1 75 ? -9.824 -25.759 -14.364 1.00 47.97 75 THR A N 1
ATOM 578 C CA . THR A 1 75 ? -9.176 -26.070 -15.646 1.00 47.97 75 THR A CA 1
ATOM 579 C C . THR A 1 75 ? -10.201 -26.313 -16.742 1.00 47.97 75 THR A C 1
ATOM 581 O O . THR A 1 75 ? -11.246 -26.925 -16.429 1.00 47.97 75 THR A O 1
#

Solvent-accessible surface area (backbone atoms only — not comparable to full-atom values): 5010 Å² total; per-residue (Å²): 139,87,86,80,91,76,54,63,65,64,48,60,72,71,37,66,92,80,42,58,69,70,60,48,53,50,52,47,47,43,60,74,65,59,64,75,59,86,73,70,74,84,79,61,63,51,29,75,76,66,78,43,77,71,80,56,65,66,62,50,51,55,58,52,58,74,66,49,80,85,51,80,77,84,128

Radius of gyration: 17.07 Å; Cα contacts (8 Å, |Δi|>4): 26; chains: 1; bounding box: 30×36×37 Å

Sequence (75 aa):
MRHEETSADAFADAMPEHLPEDVLALLIELFTVVLDGRNVATANGVEEALGRPARDFRDWARDVAATEVWGKRAT

Nearest PDB structures (foldseek):
  2p1n-assembly3_A  TM=2.719E-01  e=7.606E+00  Arabidopsis thaliana